Protein AF-A0A7S1ASD1-F1 (afdb_monomer_lite)

Structure (mmCIF, N/CA/C/O backbone):
data_AF-A0A7S1ASD1-F1
#
_entry.id   AF-A0A7S1ASD1-F1
#
loop_
_atom_site.group_PDB
_atom_site.id
_atom_site.type_symbol
_atom_site.label_atom_id
_atom_site.label_alt_id
_atom_site.label_comp_id
_atom_site.label_asym_id
_atom_site.label_entity_id
_atom_site.label_seq_id
_atom_site.pdbx_PDB_ins_code
_atom_site.Cartn_x
_atom_site.Cartn_y
_atom_site.Cartn_z
_atom_site.occupancy
_atom_site.B_iso_or_equiv
_atom_site.auth_seq_id
_atom_site.auth_comp_id
_atom_site.auth_asym_id
_atom_site.auth_atom_id
_atom_site.pdbx_PDB_model_num
ATOM 1 N N . LYS A 1 1 ? -6.440 -32.060 17.290 1.00 59.72 1 LYS A N 1
ATOM 2 C CA . LYS A 1 1 ? -7.245 -31.115 16.471 1.00 59.72 1 LYS A CA 1
ATOM 3 C C . LYS A 1 1 ? -6.804 -29.695 16.809 1.00 59.72 1 LYS A C 1
ATOM 5 O O . LYS A 1 1 ? -7.078 -29.243 17.911 1.00 59.72 1 LYS A O 1
ATOM 10 N N . GLN A 1 2 ? -6.060 -29.031 15.927 1.00 51.69 2 GLN A N 1
ATOM 11 C CA . GLN A 1 2 ? -5.615 -27.650 16.137 1.00 51.69 2 GLN A CA 1
ATOM 12 C C . GLN A 1 2 ? -6.815 -26.713 15.928 1.00 51.69 2 GLN A C 1
ATOM 14 O O . GLN A 1 2 ? -7.467 -26.778 14.886 1.00 51.69 2 GLN A O 1
ATOM 19 N N . ARG A 1 3 ? -7.159 -25.887 16.922 1.00 55.56 3 ARG A N 1
ATOM 20 C CA . ARG A 1 3 ? -8.178 -24.840 16.756 1.00 55.56 3 ARG A CA 1
ATOM 21 C C . ARG A 1 3 ? -7.548 -23.688 15.975 1.00 55.56 3 ARG A C 1
ATOM 23 O O . ARG A 1 3 ? -6.645 -23.032 16.482 1.00 55.56 3 ARG A O 1
ATOM 30 N N . VAL A 1 4 ? -8.022 -23.447 14.756 1.00 60.28 4 VAL A N 1
ATOM 31 C CA . VAL A 1 4 ? -7.657 -22.251 13.990 1.00 60.28 4 VAL A CA 1
ATOM 32 C C . VAL A 1 4 ? -8.466 -21.084 14.553 1.00 60.28 4 VAL A C 1
ATOM 34 O O . VAL A 1 4 ? -9.671 -21.000 14.330 1.00 60.28 4 VAL A O 1
ATOM 37 N N . MET A 1 5 ? -7.826 -20.209 15.332 1.00 59.94 5 MET A N 1
ATOM 38 C CA . MET A 1 5 ? -8.440 -18.944 15.741 1.00 59.94 5 MET A CA 1
ATOM 39 C C . MET A 1 5 ? -8.418 -17.964 14.565 1.00 59.94 5 MET A C 1
ATOM 41 O O . MET A 1 5 ? -7.357 -17.677 14.012 1.00 59.94 5 MET A O 1
ATOM 45 N N . ARG A 1 6 ? -9.589 -17.430 14.202 1.00 65.25 6 ARG A N 1
ATOM 46 C CA . ARG A 1 6 ? -9.730 -16.330 13.241 1.00 65.25 6 ARG A CA 1
ATOM 47 C C . ARG A 1 6 ? -10.053 -15.057 14.017 1.00 65.25 6 ARG A C 1
ATOM 49 O O . ARG A 1 6 ? -11.049 -15.017 14.729 1.00 65.25 6 ARG A O 1
ATOM 56 N N . ILE A 1 7 ? -9.208 -14.038 13.881 1.00 60.50 7 ILE A N 1
ATOM 57 C CA . ILE A 1 7 ? -9.430 -12.723 14.492 1.00 60.50 7 ILE A CA 1
ATOM 58 C C . ILE A 1 7 ? -10.119 -11.830 13.460 1.00 60.50 7 ILE A C 1
ATOM 60 O O . ILE A 1 7 ? -9.631 -11.683 12.337 1.00 60.50 7 ILE A O 1
ATOM 64 N N . VAL A 1 8 ? -11.253 -11.254 13.844 1.00 67.38 8 VAL A N 1
ATOM 65 C CA . VAL A 1 8 ? -12.140 -10.466 12.986 1.00 67.38 8 VAL A CA 1
ATOM 66 C C . VAL A 1 8 ? -12.495 -9.149 13.684 1.00 67.38 8 VAL A C 1
ATOM 68 O O . VAL A 1 8 ? -12.610 -9.119 14.908 1.00 67.38 8 VAL A O 1
ATOM 71 N N . TYR A 1 9 ? -12.601 -8.049 12.929 1.00 62.50 9 TYR A N 1
ATOM 72 C CA . TYR A 1 9 ? -12.802 -6.707 13.490 1.00 62.50 9 TYR A CA 1
ATOM 73 C C . TYR A 1 9 ? -14.088 -6.056 13.019 1.00 62.50 9 TYR A C 1
ATOM 75 O O . TYR A 1 9 ? -14.395 -6.044 11.832 1.00 62.50 9 TYR A O 1
ATOM 83 N N . ASN A 1 10 ? -14.760 -5.373 13.937 1.00 70.94 10 ASN A N 1
ATOM 84 C CA . ASN A 1 10 ? -15.820 -4.446 13.579 1.00 70.94 10 ASN A CA 1
ATOM 85 C C . ASN A 1 10 ? -15.202 -3.058 13.373 1.00 70.94 10 ASN A C 1
ATOM 87 O O . ASN A 1 10 ? -14.477 -2.568 14.238 1.00 70.94 10 ASN A O 1
ATOM 91 N N . VAL A 1 11 ? -15.461 -2.419 12.232 1.00 66.25 11 VAL A N 1
ATOM 92 C CA . VAL A 1 11 ? -14.993 -1.055 11.946 1.00 66.25 11 VAL A CA 1
ATOM 93 C C . VAL A 1 11 ? -16.129 -0.129 11.585 1.00 66.25 11 VAL A C 1
ATOM 95 O O . VAL A 1 11 ? -17.056 -0.508 10.879 1.00 66.25 11 VAL A O 1
ATOM 98 N N . VAL A 1 12 ? -15.996 1.125 12.005 1.00 69.31 12 VAL A N 1
ATOM 99 C CA . VAL A 1 12 ? -16.843 2.221 11.545 1.00 69.31 12 VAL A CA 1
ATOM 100 C C . VAL A 1 12 ? -16.068 3.017 10.504 1.00 69.31 12 VAL A C 1
ATOM 102 O O . VAL A 1 12 ? -14.968 3.511 10.761 1.00 69.31 12 VAL A O 1
ATOM 105 N N . LEU A 1 13 ? -16.619 3.128 9.300 1.00 63.91 13 LEU A N 1
ATOM 106 C CA . LEU A 1 13 ? -16.043 3.944 8.240 1.00 63.91 13 LEU A CA 1
ATOM 107 C C . LEU A 1 13 ? -16.350 5.418 8.509 1.00 63.91 13 LEU A C 1
ATOM 109 O O . LEU A 1 13 ? -17.463 5.873 8.271 1.00 63.91 13 LEU A O 1
ATOM 113 N N . GLY A 1 14 ? -15.352 6.175 8.968 1.00 51.75 14 GLY A N 1
ATOM 114 C CA . GLY A 1 14 ? -15.553 7.536 9.485 1.00 51.75 14 GLY A CA 1
ATOM 115 C C . GLY A 1 14 ? -16.258 8.528 8.550 1.00 51.75 14 GLY A C 1
ATOM 116 O O . GLY A 1 14 ? -16.942 9.411 9.039 1.00 51.75 14 GLY A O 1
ATOM 117 N N . ARG A 1 15 ? -16.150 8.389 7.220 1.00 62.91 15 ARG A N 1
ATOM 118 C CA . ARG A 1 15 ? -16.851 9.289 6.276 1.00 62.91 15 ARG A CA 1
ATOM 119 C C . ARG A 1 15 ? -18.317 8.931 6.045 1.00 62.91 15 ARG A C 1
ATOM 121 O O . ARG A 1 15 ? -19.095 9.803 5.691 1.00 62.91 15 ARG A O 1
ATOM 128 N N . THR A 1 16 ? -18.675 7.657 6.166 1.00 64.00 16 THR A N 1
ATOM 129 C CA . THR A 1 16 ? -20.016 7.158 5.818 1.00 64.00 16 THR A CA 1
ATOM 130 C C . THR A 1 16 ? -20.793 6.663 7.029 1.00 64.00 16 THR A C 1
ATOM 132 O O . THR A 1 16 ? -21.929 6.232 6.873 1.00 64.00 16 THR A O 1
ATOM 135 N N . HIS A 1 17 ? -20.170 6.657 8.213 1.00 66.62 17 HIS A N 1
ATOM 136 C CA . HIS A 1 17 ? -20.669 6.020 9.434 1.00 66.62 17 HIS A CA 1
ATOM 137 C C . HIS A 1 17 ? -21.113 4.561 9.233 1.00 66.62 17 HIS A C 1
ATOM 139 O O . HIS A 1 17 ? -21.875 4.012 10.022 1.00 66.62 17 HIS A O 1
ATOM 145 N N . GLN A 1 18 ? -20.624 3.897 8.181 1.00 70.25 18 GLN A N 1
ATOM 146 C CA . GLN A 1 18 ? -20.982 2.511 7.914 1.00 70.25 18 GLN A CA 1
ATOM 147 C C . GLN A 1 18 ? -20.218 1.588 8.852 1.00 70.25 18 GLN A C 1
ATOM 149 O O . GLN A 1 18 ? -18.984 1.603 8.884 1.00 70.25 18 GLN A O 1
ATOM 154 N N . HIS A 1 19 ? -20.960 0.748 9.561 1.00 62.09 19 HIS A N 1
ATOM 155 C CA . HIS A 1 19 ? -20.410 -0.348 10.338 1.00 62.09 19 HIS A CA 1
ATOM 156 C C . HIS A 1 19 ? -20.121 -1.518 9.399 1.00 62.09 19 HIS A C 1
ATOM 158 O O . HIS A 1 19 ? -21.007 -1.996 8.693 1.00 62.09 19 HIS A O 1
ATOM 164 N N . ARG A 1 20 ? -18.876 -1.985 9.379 1.00 72.00 20 ARG A N 1
ATOM 165 C CA . ARG A 1 20 ? -18.508 -3.256 8.762 1.00 72.00 20 ARG A CA 1
ATOM 166 C C . ARG A 1 20 ? -18.151 -4.228 9.863 1.00 72.00 20 ARG A C 1
ATOM 168 O O . ARG A 1 20 ? -17.279 -3.927 10.676 1.00 72.00 20 ARG A O 1
ATOM 175 N N . LEU A 1 21 ? -18.834 -5.360 9.872 1.00 73.94 21 LEU A N 1
ATOM 176 C CA . LEU A 1 21 ? -18.551 -6.457 10.780 1.00 73.94 21 LEU A CA 1
ATOM 177 C C . LEU A 1 21 ? -17.548 -7.408 10.129 1.00 73.94 21 LEU A C 1
ATOM 179 O O . LEU A 1 21 ? -17.440 -7.466 8.902 1.00 73.94 21 LEU A O 1
ATOM 183 N N . ASP A 1 22 ? -16.795 -8.108 10.962 1.00 74.19 22 ASP A N 1
ATOM 184 C CA . ASP A 1 22 ? -15.871 -9.168 10.563 1.00 74.19 22 ASP A CA 1
ATOM 185 C C . ASP A 1 22 ? -14.805 -8.796 9.519 1.00 74.19 22 ASP A C 1
ATOM 187 O O . ASP A 1 22 ? -14.365 -9.603 8.695 1.00 74.19 22 ASP A O 1
ATOM 191 N N . VAL A 1 23 ? -14.348 -7.549 9.556 1.00 66.81 23 VAL A N 1
ATOM 192 C CA . VAL A 1 23 ? -13.321 -7.036 8.660 1.00 66.81 23 VAL A CA 1
ATOM 193 C C . VAL A 1 23 ? -11.985 -7.668 9.001 1.00 66.81 23 VAL A C 1
ATOM 195 O O . VAL A 1 23 ? -11.441 -7.499 10.095 1.00 66.81 23 VAL A O 1
ATOM 198 N N . GLU A 1 24 ? -11.429 -8.388 8.033 1.00 66.75 24 GLU A N 1
ATOM 199 C CA . GLU A 1 24 ? -10.104 -8.957 8.194 1.00 66.75 24 GLU A CA 1
ATOM 200 C C . GLU A 1 24 ? -9.063 -7.851 8.410 1.00 66.75 24 GLU A C 1
ATOM 202 O O . GLU A 1 24 ? -9.112 -6.817 7.736 1.00 66.75 24 GLU A O 1
ATOM 207 N N . PRO A 1 25 ? -8.071 -8.059 9.293 1.00 64.31 25 PRO A N 1
ATOM 208 C CA . PRO A 1 25 ? -7.105 -7.025 9.644 1.00 64.31 25 PRO A CA 1
ATOM 209 C C . PRO A 1 25 ? -6.445 -6.343 8.432 1.00 64.31 25 PRO A C 1
ATOM 211 O O . PRO A 1 25 ? -6.203 -5.137 8.434 1.00 64.31 25 PRO A O 1
ATOM 214 N N . HIS A 1 26 ? -6.185 -7.092 7.357 1.00 63.09 26 HIS A N 1
ATOM 215 C CA . HIS A 1 26 ? -5.557 -6.566 6.145 1.00 63.09 26 HIS A CA 1
ATOM 216 C C . HIS A 1 26 ? -6.423 -5.519 5.410 1.00 63.09 26 HIS A C 1
ATOM 218 O O . HIS A 1 26 ? -5.873 -4.620 4.770 1.00 63.09 26 HIS A O 1
ATOM 224 N N . LEU A 1 27 ? -7.752 -5.585 5.554 1.00 68.94 27 LEU A N 1
ATOM 225 C CA . LEU A 1 27 ? -8.717 -4.623 5.011 1.00 68.94 27 LEU A CA 1
ATOM 226 C C . LEU A 1 27 ? -8.818 -3.348 5.846 1.00 68.94 27 LEU A C 1
ATOM 228 O O . LEU A 1 27 ? -9.374 -2.353 5.384 1.00 68.94 27 LEU A O 1
ATOM 232 N N . LEU A 1 28 ? -8.271 -3.350 7.064 1.00 71.19 28 LEU A N 1
ATOM 233 C CA . LEU A 1 28 ? -8.257 -2.159 7.897 1.00 71.19 28 LEU A CA 1
ATOM 234 C C . LEU A 1 28 ? -7.390 -1.073 7.253 1.00 71.19 28 LEU A C 1
ATOM 236 O O . LEU A 1 28 ? -7.705 0.107 7.386 1.00 71.19 28 LEU A O 1
ATOM 240 N N . ARG A 1 29 ? -6.309 -1.442 6.555 1.00 72.62 29 ARG A N 1
ATOM 241 C CA . ARG A 1 29 ? -5.302 -0.498 6.049 1.00 72.62 29 ARG A CA 1
ATOM 242 C C . ARG A 1 29 ? -5.908 0.560 5.119 1.00 72.62 29 ARG A C 1
ATOM 244 O O . ARG A 1 29 ? -6.739 0.263 4.263 1.00 72.62 29 ARG A O 1
ATOM 251 N N . ARG A 1 30 ? -5.412 1.803 5.229 1.00 80.69 30 ARG A N 1
ATOM 252 C CA . ARG A 1 30 ? -5.742 2.865 4.264 1.00 80.69 30 ARG A CA 1
ATOM 253 C C . ARG A 1 30 ? -5.359 2.388 2.854 1.00 80.69 30 ARG A C 1
ATOM 255 O O . ARG A 1 30 ? -4.207 1.973 2.692 1.00 80.69 30 ARG A O 1
ATOM 262 N N . PRO A 1 31 ? -6.262 2.487 1.859 1.00 85.44 31 PRO A N 1
ATOM 263 C CA . PRO A 1 31 ? -5.935 2.240 0.460 1.00 85.44 31 PRO A CA 1
ATOM 264 C C . PRO A 1 31 ? -4.630 2.922 0.041 1.00 85.44 31 PRO A C 1
ATOM 266 O O . PRO A 1 31 ? -4.378 4.059 0.439 1.00 85.44 31 PRO A O 1
ATOM 269 N N . LEU A 1 32 ? -3.818 2.222 -0.750 1.00 90.69 32 LEU A N 1
ATOM 270 C CA . LEU A 1 32 ? -2.659 2.814 -1.411 1.00 90.69 32 LEU A CA 1
ATOM 271 C C . LEU A 1 32 ? -3.137 3.839 -2.447 1.00 90.69 32 LEU A C 1
ATOM 273 O O . LEU A 1 32 ? -4.065 3.552 -3.208 1.00 90.69 32 LEU A O 1
ATOM 277 N N . ALA A 1 33 ? -2.517 5.014 -2.458 1.00 91.81 33 ALA A N 1
ATOM 278 C CA . ALA A 1 33 ? -2.831 6.108 -3.369 1.00 91.81 33 ALA A CA 1
ATOM 279 C C . ALA A 1 33 ? -1.674 6.404 -4.337 1.00 91.81 33 ALA A C 1
ATOM 281 O O . ALA A 1 33 ? -0.539 5.977 -4.130 1.00 91.81 33 ALA A O 1
ATOM 282 N N . MET A 1 34 ? -1.974 7.152 -5.401 1.00 95.19 34 MET A N 1
ATOM 283 C CA . MET A 1 34 ? -0.958 7.681 -6.315 1.00 95.19 34 MET A CA 1
ATOM 284 C C . MET A 1 34 ? 0.048 8.564 -5.568 1.00 95.19 34 MET A C 1
ATOM 286 O O . MET A 1 34 ? -0.314 9.259 -4.622 1.00 95.19 34 MET A O 1
ATOM 290 N N . GLY A 1 35 ? 1.310 8.516 -5.991 1.00 93.88 35 GLY A N 1
ATOM 291 C CA . GLY A 1 35 ? 2.425 9.229 -5.366 1.00 93.88 35 GLY A CA 1
ATOM 292 C C . GLY A 1 35 ? 2.979 8.567 -4.101 1.00 93.88 35 GLY A C 1
ATOM 293 O O . GLY A 1 35 ? 4.012 9.002 -3.601 1.00 93.88 35 GLY A O 1
ATOM 294 N N . GLU A 1 36 ? 2.348 7.509 -3.578 1.00 92.25 36 GLU A N 1
ATOM 295 C CA . GLU A 1 36 ? 2.859 6.830 -2.385 1.00 92.25 36 GLU A CA 1
ATOM 296 C C . GLU A 1 36 ? 4.133 6.034 -2.662 1.00 92.25 36 GLU A C 1
ATOM 298 O O . GLU A 1 36 ? 4.269 5.360 -3.688 1.00 92.25 36 GLU A O 1
ATOM 303 N N . LEU A 1 37 ? 5.030 6.068 -1.674 1.00 92.25 37 LEU A N 1
ATOM 304 C CA . LEU A 1 37 ? 6.212 5.228 -1.625 1.00 92.25 37 LEU A CA 1
ATOM 305 C C . LEU A 1 37 ? 5.830 3.804 -1.205 1.00 92.25 37 LEU A C 1
ATOM 307 O O . LEU A 1 37 ? 5.209 3.574 -0.161 1.00 92.25 37 LEU A O 1
ATOM 311 N N . VAL A 1 38 ? 6.206 2.839 -2.032 1.00 93.44 38 VAL A N 1
ATOM 312 C CA . VAL A 1 38 ? 5.851 1.433 -1.865 1.00 93.44 38 VAL A CA 1
ATOM 313 C C . VAL A 1 38 ? 7.043 0.531 -2.123 1.00 93.44 38 VAL A C 1
ATOM 315 O O . VAL A 1 38 ? 8.033 0.923 -2.730 1.00 93.44 38 VAL A O 1
ATOM 318 N N . GLU A 1 39 ? 6.926 -0.707 -1.673 1.00 92.69 39 GLU A N 1
ATOM 319 C CA . GLU A 1 39 ? 7.790 -1.795 -2.081 1.00 92.69 39 GLU A CA 1
ATOM 320 C C . GLU A 1 39 ? 6.991 -2.778 -2.924 1.00 92.69 39 GLU A C 1
ATOM 322 O O . GLU A 1 39 ? 5.831 -3.088 -2.630 1.00 92.69 39 GLU A O 1
ATOM 327 N N . VAL A 1 40 ? 7.630 -3.282 -3.969 1.00 92.56 40 VAL A N 1
ATOM 328 C CA . VAL A 1 40 ? 7.024 -4.170 -4.952 1.00 92.56 40 VAL A CA 1
ATOM 329 C C . VAL A 1 40 ? 7.804 -5.474 -4.975 1.00 92.56 40 VAL A C 1
ATOM 331 O O . VAL A 1 40 ? 9.034 -5.461 -5.044 1.00 92.56 40 VAL A O 1
ATOM 334 N N . ARG A 1 41 ? 7.104 -6.606 -4.889 1.00 91.12 41 ARG A N 1
ATOM 335 C CA . ARG A 1 41 ? 7.727 -7.932 -4.946 1.00 91.12 41 ARG A CA 1
ATOM 336 C C . ARG A 1 41 ? 8.095 -8.250 -6.392 1.00 91.12 41 ARG A C 1
ATOM 338 O O . ARG A 1 41 ? 7.224 -8.314 -7.256 1.00 91.12 41 ARG A O 1
ATOM 345 N N . SER A 1 42 ? 9.386 -8.434 -6.648 1.00 81.75 42 SER A N 1
ATOM 346 C CA . SER A 1 42 ? 9.883 -8.918 -7.937 1.00 81.75 42 SER A CA 1
ATOM 347 C C . SER A 1 42 ? 9.693 -10.434 -8.071 1.00 81.75 42 SER A C 1
ATOM 349 O O . SER A 1 42 ? 9.442 -11.127 -7.086 1.00 81.75 42 SER A O 1
ATOM 351 N N . HIS A 1 43 ? 9.876 -10.964 -9.284 1.00 75.88 43 HIS A N 1
ATOM 352 C CA . HIS A 1 43 ? 9.836 -12.408 -9.553 1.00 75.88 43 HIS A CA 1
ATOM 353 C C . HIS A 1 43 ? 10.888 -13.221 -8.781 1.00 75.88 43 HIS A C 1
ATOM 355 O O . HIS A 1 43 ? 10.729 -14.425 -8.636 1.00 75.88 43 HIS A O 1
ATOM 361 N N . VAL A 1 44 ? 11.946 -12.575 -8.279 1.00 78.25 44 VAL A N 1
ATOM 362 C CA . VAL A 1 44 ? 13.033 -13.215 -7.514 1.00 78.25 44 VAL A CA 1
ATOM 363 C C . VAL A 1 44 ? 12.792 -13.097 -6.001 1.00 78.25 44 VAL A C 1
ATOM 365 O O . VAL A 1 44 ? 13.729 -13.090 -5.212 1.00 78.25 44 VAL A O 1
ATOM 368 N N . ASP A 1 45 ? 11.539 -12.893 -5.587 1.00 77.12 45 ASP A N 1
ATOM 369 C CA . ASP A 1 45 ? 11.108 -12.730 -4.192 1.00 77.12 45 ASP A CA 1
ATOM 370 C C . ASP A 1 45 ? 11.769 -11.597 -3.391 1.00 77.12 45 ASP A C 1
ATOM 372 O O . ASP A 1 45 ? 11.501 -11.435 -2.199 1.00 77.12 45 ASP A O 1
ATOM 376 N N . CYS A 1 46 ? 12.544 -10.727 -4.040 1.00 86.56 46 CYS A N 1
ATOM 377 C CA . CYS A 1 46 ? 13.044 -9.509 -3.418 1.00 86.56 46 CYS A CA 1
ATOM 378 C C . CYS A 1 46 ? 12.040 -8.355 -3.555 1.00 86.56 46 CYS A C 1
ATOM 380 O O . CYS A 1 46 ? 11.420 -8.163 -4.608 1.00 86.56 46 CYS A O 1
ATOM 382 N N . TRP A 1 47 ? 11.887 -7.588 -2.473 1.00 88.75 47 TRP A N 1
ATOM 383 C CA . TRP A 1 47 ? 11.087 -6.366 -2.421 1.00 88.75 47 TRP A CA 1
ATOM 384 C C . TRP A 1 47 ? 11.923 -5.184 -2.903 1.00 88.75 47 TRP A C 1
ATOM 386 O O . TRP A 1 47 ? 13.069 -5.027 -2.490 1.00 88.75 47 TRP A O 1
ATOM 396 N N . ARG A 1 48 ? 11.357 -4.363 -3.788 1.00 89.25 48 ARG A N 1
ATOM 397 C CA . ARG A 1 48 ? 12.058 -3.233 -4.409 1.00 89.25 48 ARG A CA 1
ATOM 398 C C . ARG A 1 48 ? 11.281 -1.941 -4.233 1.00 89.25 48 ARG A C 1
ATOM 400 O O . ARG A 1 48 ? 10.067 -1.926 -4.425 1.00 89.25 48 ARG A O 1
ATOM 407 N N . SER A 1 49 ? 11.985 -0.865 -3.899 1.00 91.00 49 SER A N 1
ATOM 408 C CA . SER A 1 49 ? 11.400 0.463 -3.699 1.00 91.00 49 SER A CA 1
ATOM 409 C C . SER A 1 49 ? 10.831 1.031 -5.001 1.00 91.00 49 SER A C 1
ATOM 411 O O . SER A 1 49 ? 11.502 1.052 -6.036 1.00 91.00 49 SER A O 1
ATOM 413 N N . ALA A 1 50 ? 9.610 1.546 -4.941 1.00 93.81 50 ALA A N 1
ATOM 414 C CA . ALA A 1 50 ? 8.899 2.113 -6.075 1.00 93.81 50 ALA A CA 1
ATOM 415 C C . ALA A 1 50 ? 7.943 3.233 -5.641 1.00 93.81 50 ALA A C 1
ATOM 417 O O . ALA A 1 50 ? 7.670 3.421 -4.455 1.00 93.81 50 ALA A O 1
ATOM 418 N N . VAL A 1 51 ? 7.416 3.977 -6.610 1.00 95.00 51 VAL A N 1
ATOM 419 C CA . VAL A 1 51 ? 6.364 4.982 -6.396 1.00 95.00 51 VAL A CA 1
ATOM 420 C C . VAL A 1 51 ? 5.148 4.616 -7.232 1.00 95.00 51 VAL A C 1
ATOM 422 O O . VAL A 1 51 ? 5.294 4.272 -8.404 1.00 95.00 51 VAL A O 1
ATOM 425 N N . ILE A 1 52 ? 3.948 4.690 -6.653 1.00 96.25 52 ILE A N 1
ATOM 426 C CA . ILE A 1 52 ? 2.708 4.444 -7.401 1.00 96.25 52 ILE A CA 1
ATOM 427 C C . ILE A 1 52 ? 2.463 5.596 -8.373 1.00 96.25 52 ILE A C 1
ATOM 429 O O . ILE A 1 52 ? 2.202 6.723 -7.957 1.00 96.25 52 ILE A O 1
ATOM 433 N N . THR A 1 53 ? 2.470 5.303 -9.669 1.00 97.25 53 THR A N 1
ATOM 434 C CA . THR A 1 53 ? 2.142 6.265 -10.727 1.00 97.25 53 THR A CA 1
ATOM 435 C C . THR A 1 53 ? 0.662 6.232 -11.076 1.00 97.25 53 THR A C 1
ATOM 437 O O . THR A 1 53 ? 0.092 7.275 -11.383 1.00 97.25 53 THR A O 1
ATOM 440 N N . ARG A 1 54 ? 0.008 5.061 -11.025 1.00 96.56 54 ARG A N 1
ATOM 441 C CA . ARG A 1 54 ? -1.428 4.909 -11.324 1.00 96.56 54 ARG A CA 1
ATOM 442 C C . ARG A 1 54 ? -2.069 3.805 -10.489 1.00 96.56 54 ARG A C 1
ATOM 444 O O . ARG A 1 54 ? -1.451 2.778 -10.219 1.00 96.56 54 ARG A O 1
ATOM 451 N N . VAL A 1 55 ? -3.341 3.996 -10.142 1.00 94.88 55 VAL A N 1
ATOM 452 C CA . VAL A 1 55 ? -4.186 2.986 -9.484 1.00 94.88 55 VAL A CA 1
ATOM 453 C C . VAL A 1 55 ? -5.314 2.605 -10.436 1.00 94.88 55 VAL A C 1
ATOM 455 O O . VAL A 1 55 ? -6.024 3.476 -10.933 1.00 94.88 55 VAL A O 1
ATOM 458 N N . ARG A 1 56 ? -5.475 1.309 -10.704 1.00 93.38 56 ARG A N 1
ATOM 459 C CA . ARG A 1 56 ? -6.509 0.752 -11.585 1.00 93.38 56 ARG A CA 1
ATOM 460 C C . ARG A 1 56 ? -7.252 -0.382 -10.883 1.00 93.38 56 ARG A C 1
ATOM 462 O O . ARG A 1 56 ? -6.757 -0.960 -9.915 1.00 93.38 56 ARG A O 1
ATOM 469 N N . TRP A 1 57 ? -8.435 -0.696 -11.392 1.00 89.88 57 TRP A N 1
ATOM 470 C CA . TRP A 1 57 ? -9.208 -1.869 -10.999 1.00 89.88 57 TRP A CA 1
ATOM 471 C C . TRP A 1 57 ? -9.352 -2.790 -12.205 1.00 89.88 57 TRP A C 1
ATOM 473 O O . TRP A 1 57 ? -9.659 -2.320 -13.300 1.00 89.88 57 TRP A O 1
ATOM 483 N N . ASP A 1 58 ? -9.113 -4.079 -12.002 1.00 86.94 58 ASP A N 1
ATOM 484 C CA . ASP A 1 58 ? -9.411 -5.135 -12.963 1.00 86.94 58 ASP A CA 1
ATOM 485 C C . ASP A 1 58 ? -10.469 -6.096 -12.386 1.00 86.94 58 ASP A C 1
ATOM 487 O O . ASP A 1 58 ? -11.069 -5.833 -11.341 1.00 86.94 58 ASP A O 1
ATOM 491 N N . ARG A 1 59 ? -10.732 -7.211 -13.080 1.00 86.12 59 ARG A N 1
ATOM 492 C CA . ARG A 1 59 ? -11.711 -8.220 -12.636 1.00 86.12 59 ARG A CA 1
ATOM 493 C C . ARG A 1 59 ? -11.283 -8.974 -11.368 1.00 86.12 59 ARG A C 1
ATOM 495 O O . ARG A 1 59 ? -12.129 -9.594 -10.735 1.00 86.12 59 ARG A O 1
ATOM 502 N N . VAL A 1 60 ? -9.995 -8.956 -11.023 1.00 81.38 60 VAL A N 1
ATOM 503 C CA . VAL A 1 60 ? -9.395 -9.718 -9.916 1.00 81.38 60 VAL A CA 1
ATOM 504 C C . VAL A 1 60 ? -9.178 -8.828 -8.685 1.00 81.38 60 VAL A C 1
ATOM 506 O O . VAL A 1 60 ? -9.204 -9.310 -7.554 1.00 81.38 60 VAL A O 1
ATOM 509 N N . GLY A 1 61 ? -9.001 -7.520 -8.870 1.00 84.31 61 GLY A N 1
ATOM 510 C CA . GLY A 1 61 ? -8.866 -6.551 -7.795 1.00 84.31 61 GLY A CA 1
ATOM 511 C C . GLY A 1 61 ? -8.156 -5.267 -8.219 1.00 84.31 61 GLY A C 1
ATOM 512 O O . GLY A 1 61 ? -8.324 -4.751 -9.322 1.00 84.31 61 GLY A O 1
ATOM 513 N N . ARG A 1 62 ? -7.379 -4.694 -7.294 1.00 88.06 62 ARG A N 1
ATOM 514 C CA . ARG A 1 62 ? -6.588 -3.488 -7.570 1.00 88.06 62 ARG A CA 1
ATOM 515 C C . ARG A 1 62 ? -5.264 -3.843 -8.226 1.00 88.06 62 ARG A C 1
ATOM 517 O O . ARG A 1 62 ? -4.540 -4.716 -7.745 1.00 88.06 62 ARG A O 1
ATOM 524 N N . VAL A 1 63 ? -4.921 -3.065 -9.241 1.00 93.62 63 VAL A N 1
ATOM 525 C CA . VAL A 1 63 ? -3.658 -3.132 -9.968 1.00 93.62 63 VAL A CA 1
ATOM 526 C C . VAL A 1 63 ? -2.975 -1.774 -9.879 1.00 93.62 63 VAL A C 1
ATOM 528 O O . VAL A 1 63 ? -3.624 -0.727 -9.947 1.00 93.62 63 VAL A O 1
ATOM 531 N N . PHE A 1 64 ? -1.659 -1.786 -9.722 1.00 95.19 64 PHE A N 1
ATOM 532 C CA . PHE A 1 64 ? -0.856 -0.585 -9.553 1.00 95.19 64 PHE A CA 1
ATOM 533 C C . PHE A 1 64 ? 0.160 -0.489 -10.679 1.00 95.19 64 PHE A C 1
ATOM 535 O O . PHE A 1 64 ? 0.901 -1.439 -10.929 1.00 95.19 64 PHE A O 1
ATOM 542 N N . SER A 1 65 ? 0.207 0.663 -11.341 1.00 96.19 65 SER A N 1
ATOM 543 C CA . SER A 1 65 ? 1.383 1.043 -12.116 1.00 96.19 65 SER A CA 1
ATOM 544 C C . SER A 1 65 ? 2.362 1.717 -11.165 1.00 96.19 65 SER A C 1
ATOM 546 O O . SER A 1 65 ? 1.975 2.573 -10.364 1.00 96.19 65 SER A O 1
ATOM 548 N N . VAL A 1 66 ? 3.610 1.269 -11.201 1.00 95.50 66 VAL A N 1
ATOM 549 C CA . VAL A 1 66 ? 4.664 1.675 -10.277 1.00 95.50 66 VAL A CA 1
ATOM 550 C C . VAL A 1 66 ? 5.928 2.011 -11.051 1.00 95.50 66 VAL A C 1
ATOM 552 O O . VAL A 1 66 ? 6.268 1.334 -12.019 1.00 95.50 66 VAL A O 1
ATOM 555 N N . MET A 1 67 ? 6.642 3.037 -10.606 1.00 94.75 67 MET A N 1
ATOM 556 C CA . MET A 1 67 ? 7.956 3.399 -11.127 1.00 94.75 67 MET A CA 1
ATOM 557 C C . MET A 1 67 ? 9.030 2.944 -10.145 1.00 94.75 67 MET A C 1
ATOM 559 O O . MET A 1 67 ? 9.031 3.371 -8.988 1.00 94.75 67 MET A O 1
ATOM 563 N N . LEU A 1 68 ? 9.926 2.066 -10.595 1.00 91.31 68 LEU A N 1
ATOM 564 C CA . LEU A 1 68 ? 11.021 1.548 -9.773 1.00 91.31 68 LEU A CA 1
ATOM 565 C C . LEU A 1 68 ? 12.080 2.636 -9.538 1.00 91.31 68 LEU A C 1
ATOM 567 O O . LEU A 1 68 ? 12.468 3.344 -10.473 1.00 91.31 68 LEU A O 1
ATOM 571 N N . LYS A 1 69 ? 12.546 2.768 -8.290 1.00 86.00 69 LYS A N 1
ATOM 572 C CA . LYS A 1 69 ? 13.580 3.746 -7.915 1.00 86.00 69 LYS A CA 1
ATOM 573 C C . LYS A 1 69 ? 14.979 3.342 -8.415 1.00 86.00 69 LYS A C 1
ATOM 575 O O . LYS A 1 69 ? 15.246 2.178 -8.706 1.00 86.00 69 LYS A O 1
ATOM 580 N N . VAL A 1 70 ? 15.861 4.341 -8.518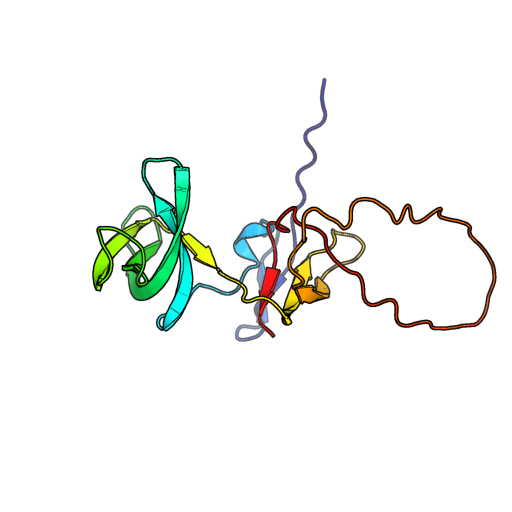 1.00 71.25 70 VAL A N 1
ATOM 581 C CA . VAL A 1 70 ? 17.256 4.235 -8.992 1.00 71.25 70 VAL A CA 1
ATOM 582 C C . VAL A 1 70 ? 18.057 3.229 -8.155 1.00 71.25 70 VAL A C 1
ATOM 584 O O . VAL A 1 70 ? 17.941 3.221 -6.933 1.00 71.25 70 VAL A O 1
ATOM 587 N N . GLY A 1 71 ? 18.852 2.383 -8.819 1.00 70.44 71 GLY A N 1
ATOM 588 C CA . GLY A 1 71 ? 19.612 1.278 -8.208 1.00 70.44 71 GLY A CA 1
ATOM 589 C C . GLY A 1 71 ? 19.177 -0.111 -8.693 1.00 70.44 71 GLY A C 1
ATOM 590 O O . GLY A 1 71 ? 19.875 -1.096 -8.472 1.00 70.44 71 GLY A O 1
ATOM 591 N N . ASP A 1 72 ? 18.054 -0.184 -9.407 1.00 65.19 72 ASP A N 1
ATOM 592 C CA . ASP A 1 72 ? 17.597 -1.379 -10.111 1.00 65.19 72 ASP A CA 1
ATOM 593 C C . ASP A 1 72 ? 17.976 -1.317 -11.604 1.00 65.19 72 ASP A C 1
ATOM 595 O O . ASP A 1 72 ? 17.956 -0.245 -12.210 1.00 65.19 72 ASP A O 1
ATOM 599 N N . ARG A 1 73 ? 18.238 -2.467 -12.241 1.00 70.62 73 ARG A N 1
ATOM 600 C CA . ARG A 1 73 ? 18.457 -2.574 -13.702 1.00 70.62 73 ARG A CA 1
ATOM 601 C C . ARG A 1 73 ? 17.253 -2.086 -14.519 1.00 70.62 73 ARG A C 1
ATOM 603 O O . ARG A 1 73 ? 17.363 -1.874 -15.721 1.00 70.62 73 ARG A O 1
ATOM 610 N N . HIS A 1 74 ? 16.103 -1.931 -13.869 1.00 72.12 74 HIS A N 1
ATOM 611 C CA . HIS A 1 74 ? 14.859 -1.426 -14.443 1.00 72.12 74 HIS A CA 1
ATOM 612 C C . HIS A 1 74 ? 14.440 -0.064 -13.867 1.00 72.12 74 HIS A C 1
ATOM 614 O O . HIS A 1 74 ? 13.264 0.290 -13.942 1.00 72.12 74 HIS A O 1
ATOM 620 N N . ALA A 1 75 ? 15.369 0.693 -13.275 1.00 78.94 75 ALA A N 1
ATOM 621 C CA . ALA A 1 75 ? 15.093 2.035 -12.771 1.00 78.94 75 ALA A CA 1
ATOM 622 C C . ALA A 1 75 ? 14.444 2.919 -13.850 1.00 78.94 75 ALA A C 1
ATOM 624 O O . ALA A 1 75 ? 14.844 2.899 -15.013 1.00 78.94 75 ALA A O 1
ATOM 625 N N . GLY A 1 76 ? 13.410 3.672 -13.466 1.00 78.88 76 GLY A N 1
ATOM 626 C CA . GLY A 1 76 ? 12.656 4.535 -14.384 1.00 78.88 76 GLY A CA 1
ATOM 627 C C . GLY A 1 76 ? 11.657 3.805 -15.291 1.00 78.88 76 GLY A C 1
ATOM 628 O O . GLY A 1 76 ? 10.846 4.459 -15.944 1.00 78.88 76 GLY A O 1
ATOM 629 N N . ARG A 1 77 ? 11.640 2.465 -15.304 1.00 84.75 77 ARG A N 1
ATOM 630 C CA . ARG A 1 77 ? 10.608 1.696 -16.006 1.00 84.75 77 ARG A CA 1
ATOM 631 C C . ARG A 1 77 ? 9.317 1.681 -15.191 1.00 84.75 77 ARG A C 1
ATOM 633 O O . ARG A 1 77 ? 9.321 1.360 -14.001 1.00 84.75 77 ARG A O 1
ATOM 640 N N . GLU A 1 78 ? 8.204 1.972 -15.858 1.00 91.75 78 GLU A N 1
ATOM 641 C CA . GLU A 1 78 ? 6.873 1.735 -15.304 1.00 91.75 78 GLU A CA 1
ATOM 642 C C . GLU A 1 78 ? 6.529 0.243 -15.426 1.00 91.75 78 GLU A C 1
ATOM 644 O O . GLU A 1 78 ? 6.624 -0.356 -16.500 1.00 91.75 78 GLU A O 1
ATOM 649 N N . VAL A 1 79 ? 6.140 -0.368 -14.311 1.00 92.25 79 VAL A N 1
ATOM 650 C CA . VAL A 1 79 ? 5.721 -1.770 -14.236 1.00 92.25 79 VAL A CA 1
ATOM 651 C C . VAL A 1 79 ? 4.301 -1.821 -13.696 1.00 92.25 79 VAL A C 1
ATOM 653 O O . VAL A 1 79 ? 3.912 -1.004 -12.869 1.00 92.25 79 VAL A O 1
ATOM 656 N N . THR A 1 80 ? 3.504 -2.772 -14.174 1.00 94.12 80 THR A N 1
ATOM 657 C CA . THR A 1 80 ? 2.148 -3.007 -13.671 1.00 94.12 80 THR A CA 1
ATOM 658 C C . THR A 1 80 ? 2.151 -4.251 -12.793 1.00 94.12 80 THR A C 1
ATOM 660 O O . THR A 1 80 ? 2.615 -5.302 -13.227 1.00 94.12 80 THR A O 1
ATOM 663 N N . VAL A 1 81 ? 1.654 -4.132 -11.562 1.00 92.81 81 VAL A N 1
ATOM 664 C CA . VAL A 1 81 ? 1.687 -5.202 -10.557 1.00 92.81 81 VAL A CA 1
ATOM 665 C C . VAL A 1 81 ? 0.348 -5.353 -9.828 1.00 92.81 81 VAL A C 1
ATOM 667 O O . VAL A 1 81 ? -0.345 -4.355 -9.593 1.00 92.81 81 VAL A O 1
ATOM 670 N N . PRO A 1 82 ? -0.041 -6.584 -9.447 1.00 92.31 82 PRO A N 1
ATOM 671 C CA . PRO A 1 82 ? -1.245 -6.810 -8.657 1.00 92.31 82 PRO A CA 1
ATOM 672 C C . PRO A 1 82 ? -1.065 -6.269 -7.236 1.00 92.31 82 PRO A C 1
ATOM 674 O O . PRO A 1 82 ? 0.042 -6.256 -6.698 1.00 92.31 82 PRO A O 1
ATOM 677 N N . GLY A 1 83 ? -2.159 -5.882 -6.578 1.00 88.38 83 GLY A N 1
ATOM 678 C CA . GLY A 1 83 ? -2.109 -5.353 -5.210 1.00 88.38 83 GLY A CA 1
ATOM 679 C C . GLY A 1 83 ? -1.504 -6.300 -4.171 1.00 88.38 83 GLY A C 1
ATOM 680 O O . GLY A 1 83 ? -0.959 -5.837 -3.175 1.00 88.38 83 GLY A O 1
ATOM 681 N N . THR A 1 84 ? -1.532 -7.611 -4.413 1.00 87.62 84 THR A N 1
ATOM 682 C CA . THR A 1 84 ? -0.873 -8.623 -3.569 1.00 87.62 84 THR A CA 1
ATOM 683 C C . THR A 1 84 ? 0.656 -8.549 -3.617 1.00 87.62 84 THR A C 1
ATOM 685 O O . THR A 1 84 ? 1.316 -9.000 -2.682 1.00 87.62 84 THR A O 1
ATOM 688 N N . ALA A 1 85 ? 1.223 -7.957 -4.671 1.00 90.94 85 ALA A N 1
ATOM 689 C CA . ALA A 1 85 ? 2.657 -7.759 -4.858 1.00 90.94 85 ALA A CA 1
ATOM 690 C C . ALA A 1 85 ? 3.127 -6.353 -4.449 1.00 90.94 85 ALA A C 1
ATOM 692 O O . ALA A 1 85 ? 4.278 -6.006 -4.701 1.00 90.94 85 ALA A O 1
ATOM 693 N N . VAL A 1 86 ? 2.264 -5.545 -3.820 1.00 91.75 86 VAL A N 1
ATOM 694 C CA . VAL A 1 86 ? 2.582 -4.179 -3.386 1.00 91.75 86 VAL A CA 1
ATOM 695 C C . VAL A 1 86 ? 2.366 -4.041 -1.885 1.00 91.75 86 VAL A C 1
ATOM 697 O O . VAL A 1 86 ? 1.332 -4.433 -1.343 1.00 91.75 86 VAL A O 1
ATOM 700 N N . ARG A 1 87 ? 3.324 -3.425 -1.193 1.00 90.50 87 ARG A N 1
ATOM 701 C CA . ARG A 1 87 ? 3.171 -3.019 0.209 1.00 90.50 87 ARG A CA 1
ATOM 702 C C . ARG A 1 87 ? 3.680 -1.601 0.413 1.00 90.50 87 ARG A C 1
ATOM 704 O O . ARG A 1 87 ? 4.534 -1.134 -0.326 1.00 90.50 87 ARG A O 1
ATOM 711 N N . ARG A 1 88 ? 3.146 -0.899 1.411 1.00 89.62 88 ARG A N 1
ATOM 712 C CA . ARG A 1 88 ? 3.609 0.454 1.738 1.00 89.62 88 ARG A CA 1
ATOM 713 C C . ARG A 1 88 ? 5.045 0.390 2.256 1.00 89.62 88 ARG A C 1
ATOM 715 O O . ARG A 1 88 ? 5.341 -0.456 3.097 1.00 89.62 88 ARG A O 1
ATOM 722 N N . GLN A 1 89 ? 5.895 1.279 1.756 1.00 88.94 89 GLN A N 1
ATOM 723 C CA . GLN A 1 89 ? 7.224 1.490 2.307 1.00 88.94 89 GLN A CA 1
ATOM 724 C C . GLN A 1 89 ? 7.124 2.556 3.392 1.00 88.94 89 GLN A C 1
ATOM 726 O O . GLN A 1 89 ? 6.465 3.579 3.208 1.00 88.94 89 GLN A O 1
ATOM 731 N N . PHE A 1 90 ? 7.784 2.317 4.514 1.00 84.56 90 PHE A N 1
ATOM 732 C CA . PHE A 1 90 ? 7.867 3.267 5.611 1.00 84.56 90 PHE A CA 1
ATOM 733 C C . PHE A 1 90 ? 9.330 3.692 5.729 1.00 84.56 90 PHE A C 1
ATOM 735 O O . PHE A 1 90 ? 10.169 2.829 5.981 1.00 84.56 90 PHE A O 1
ATOM 742 N N . PRO A 1 91 ? 9.662 4.970 5.481 1.00 82.19 91 PRO A N 1
ATOM 743 C CA . PRO A 1 91 ? 11.013 5.467 5.698 1.00 82.19 91 PRO A CA 1
ATOM 744 C C . PRO A 1 91 ? 11.438 5.280 7.154 1.00 82.19 91 PRO A C 1
ATOM 746 O O . PRO A 1 91 ? 10.609 5.296 8.066 1.00 82.19 91 PRO A O 1
ATOM 749 N N . GLU A 1 92 ? 12.736 5.146 7.387 1.00 84.00 92 GLU A N 1
ATOM 750 C CA . GLU A 1 92 ? 13.258 5.199 8.747 1.00 84.00 92 GLU A CA 1
ATOM 751 C C . GLU A 1 92 ? 12.907 6.531 9.412 1.00 84.00 92 GLU A C 1
ATOM 753 O O . GLU A 1 92 ? 12.773 7.568 8.760 1.00 84.00 92 GLU A O 1
ATOM 758 N N . ASN A 1 93 ? 12.731 6.481 10.727 1.00 84.88 93 ASN A N 1
ATOM 759 C CA . ASN A 1 93 ? 12.340 7.590 11.585 1.00 84.88 93 ASN A CA 1
ATOM 760 C C . ASN A 1 93 ? 10.967 8.202 11.263 1.00 84.88 93 ASN A C 1
ATOM 762 O O . ASN A 1 93 ? 10.628 9.253 11.803 1.00 84.88 93 ASN A O 1
ATOM 766 N N . CYS A 1 94 ? 10.143 7.553 10.430 1.00 83.50 94 CYS A N 1
ATOM 767 C CA . CYS A 1 94 ? 8.773 8.005 10.213 1.00 83.50 94 CYS A CA 1
ATOM 768 C C . CYS A 1 94 ? 7.851 7.588 11.367 1.00 83.50 94 CYS A C 1
ATOM 770 O O . CYS A 1 94 ? 7.953 6.486 11.920 1.00 83.50 94 CYS A O 1
ATOM 772 N N . SER A 1 95 ? 6.922 8.478 11.710 1.00 85.88 95 SER A N 1
ATOM 773 C CA . SER A 1 95 ? 5.861 8.200 12.672 1.00 85.88 95 SER A CA 1
ATOM 774 C C . SER A 1 95 ? 4.794 7.316 12.034 1.00 85.88 95 SER A C 1
ATOM 776 O O . SER A 1 95 ? 4.245 7.629 10.974 1.00 85.88 95 SER A O 1
ATOM 778 N N . VAL A 1 96 ? 4.480 6.207 12.694 1.00 84.25 96 VAL A N 1
ATOM 779 C CA . VAL A 1 96 ? 3.500 5.229 12.226 1.00 84.25 96 VAL A CA 1
ATOM 780 C C . VAL A 1 96 ? 2.517 4.860 13.327 1.00 84.25 96 VAL A C 1
ATOM 782 O O . VAL A 1 96 ? 2.840 4.861 14.513 1.00 84.25 96 VAL A O 1
ATOM 785 N N . GLN A 1 97 ? 1.310 4.480 12.924 1.00 82.69 97 GLN A N 1
ATOM 786 C CA . GLN A 1 97 ? 0.417 3.667 13.733 1.00 82.69 97 GLN A CA 1
ATOM 787 C C . GLN A 1 97 ? 0.571 2.207 13.334 1.00 82.69 97 GLN A C 1
ATOM 789 O O . GLN A 1 97 ? 0.367 1.864 12.169 1.00 82.69 97 GLN A O 1
ATOM 794 N N . PHE A 1 98 ? 0.871 1.334 14.285 1.00 79.69 98 PHE A N 1
ATOM 795 C CA . PHE A 1 98 ? 0.885 -0.107 14.076 1.00 79.69 98 PHE A CA 1
A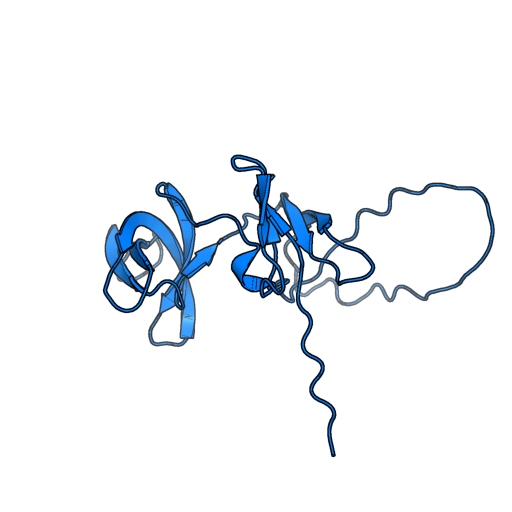TOM 796 C C . PHE A 1 98 ? -0.180 -0.780 14.931 1.00 79.69 98 PHE A C 1
ATOM 798 O O . PHE A 1 98 ? -0.548 -0.307 16.004 1.00 79.69 98 PHE A O 1
ATOM 805 N N . TYR A 1 99 ? -0.715 -1.878 14.423 1.00 78.88 99 TYR A N 1
ATOM 806 C CA . TYR A 1 99 ? -1.718 -2.647 15.130 1.00 78.88 99 TYR A CA 1
ATOM 807 C C . TYR A 1 99 ? -1.047 -3.670 16.052 1.00 78.88 99 TYR A C 1
ATOM 809 O O . TYR A 1 99 ? -0.362 -4.573 15.572 1.00 78.88 99 TYR A O 1
ATOM 817 N N . ALA A 1 100 ? -1.248 -3.525 17.361 1.00 78.81 100 ALA A N 1
ATOM 818 C CA . ALA A 1 100 ? -0.573 -4.287 18.411 1.00 78.81 100 ALA A CA 1
ATOM 819 C C . ALA A 1 100 ? -1.413 -5.455 18.970 1.00 78.81 100 ALA A C 1
ATOM 821 O O . ALA A 1 100 ? -1.080 -6.008 20.014 1.00 78.81 100 ALA A O 1
ATOM 822 N N . GLY A 1 101 ? -2.490 -5.845 18.283 1.00 73.69 101 GLY A N 1
ATOM 823 C CA . GLY A 1 101 ? -3.346 -6.972 18.672 1.00 73.69 101 GLY A CA 1
ATOM 824 C C . GLY A 1 101 ? -4.729 -6.558 19.194 1.00 73.69 101 GLY A C 1
ATOM 825 O O . GLY A 1 101 ? -4.961 -5.371 19.432 1.00 73.69 101 GLY A O 1
ATOM 826 N N . PRO A 1 102 ? -5.662 -7.523 19.331 1.00 65.00 102 PRO A N 1
ATOM 827 C CA . PRO A 1 102 ? -7.074 -7.296 19.675 1.00 65.00 102 PRO A CA 1
ATOM 828 C C . PRO A 1 102 ? -7.274 -6.481 20.951 1.00 65.00 102 PRO A C 1
ATOM 830 O O . PRO A 1 102 ? -8.017 -5.504 20.918 1.00 65.00 102 PRO A O 1
ATOM 833 N N . ASP A 1 103 ? -6.555 -6.815 22.020 1.00 76.81 103 ASP A N 1
ATOM 834 C CA . ASP A 1 103 ? -6.733 -6.179 23.333 1.00 76.81 103 ASP A CA 1
ATOM 835 C C . ASP A 1 103 ? -6.047 -4.810 23.437 1.00 76.81 103 ASP A C 1
ATOM 837 O O . ASP A 1 103 ? -6.372 -3.993 24.295 1.00 76.81 103 ASP A O 1
ATOM 841 N N . VAL A 1 104 ? -5.080 -4.550 22.552 1.00 80.19 104 VAL A N 1
ATOM 842 C CA . VAL A 1 104 ? -4.212 -3.365 22.607 1.00 80.19 104 VAL A CA 1
ATOM 843 C C . VAL A 1 104 ? -4.618 -2.312 21.573 1.00 80.19 104 VAL A C 1
ATOM 845 O O . VAL A 1 104 ? -4.480 -1.112 21.815 1.00 80.19 104 VAL A O 1
ATOM 848 N N . GLY A 1 105 ? -5.118 -2.744 20.416 1.00 78.06 105 GLY A N 1
ATOM 849 C CA . GLY A 1 105 ? -5.542 -1.872 19.329 1.00 78.06 105 GLY A CA 1
ATOM 850 C C . GLY A 1 105 ? -4.383 -1.257 18.539 1.00 78.06 105 GLY A C 1
ATOM 851 O O . GLY A 1 105 ? -3.332 -1.868 18.337 1.00 78.06 105 GLY A O 1
ATOM 852 N N . TRP A 1 106 ? -4.598 -0.040 18.034 1.00 79.12 106 TRP A N 1
ATOM 853 C CA . TRP A 1 106 ? -3.579 0.727 17.314 1.00 79.12 106 TRP A CA 1
ATOM 854 C C . TRP A 1 106 ? -2.681 1.479 18.299 1.00 79.12 106 TRP A C 1
ATOM 856 O O . TRP A 1 106 ? -3.162 2.129 19.224 1.00 79.12 106 TRP A O 1
ATOM 866 N N . LYS A 1 107 ? -1.370 1.419 18.077 1.00 85.25 107 LYS A N 1
ATOM 867 C CA . LYS A 1 107 ? -0.350 2.128 18.851 1.00 85.25 107 LYS A CA 1
ATOM 868 C C . LYS A 1 107 ? 0.476 3.017 17.941 1.00 85.25 107 LYS A C 1
ATOM 870 O O . LYS A 1 107 ? 0.672 2.700 16.772 1.00 85.25 107 LYS A O 1
ATOM 875 N N . HIS A 1 108 ? 0.942 4.132 18.488 1.00 86.44 108 HIS A N 1
ATOM 876 C CA . HIS A 1 108 ? 1.858 5.043 17.812 1.00 86.44 108 HIS A CA 1
ATOM 877 C C . HIS A 1 108 ? 3.297 4.592 18.061 1.00 86.44 108 HIS A C 1
ATOM 879 O O . HIS A 1 108 ? 3.627 4.148 19.159 1.00 86.44 108 HIS A O 1
ATOM 885 N N . GLY A 1 109 ? 4.151 4.729 17.056 1.00 87.00 109 GLY A N 1
ATOM 886 C CA . GLY A 1 109 ? 5.575 4.449 17.164 1.00 87.00 109 GLY A CA 1
ATOM 887 C C . GLY A 1 109 ? 6.367 5.185 16.095 1.00 87.00 109 GLY A C 1
ATOM 888 O O . GLY A 1 109 ? 5.799 5.768 15.171 1.00 87.00 109 GLY A O 1
ATOM 889 N N . VAL A 1 110 ? 7.687 5.146 16.225 1.00 86.44 110 VAL A N 1
ATOM 890 C CA . VAL A 1 110 ? 8.623 5.647 15.218 1.00 86.44 110 VAL A CA 1
ATOM 891 C C . VAL A 1 110 ? 9.370 4.447 14.660 1.00 86.44 110 VAL A C 1
ATOM 893 O O . VAL A 1 110 ? 9.898 3.640 15.427 1.00 86.44 110 VAL A O 1
ATOM 896 N N . LEU A 1 111 ? 9.396 4.304 13.336 1.00 82.81 111 LEU A N 1
ATOM 897 C CA . LEU A 1 111 ? 10.132 3.214 12.707 1.00 82.81 111 LEU A CA 1
ATOM 898 C C . LEU A 1 111 ? 11.637 3.445 12.889 1.00 82.81 111 LEU A C 1
ATOM 900 O O . LEU A 1 111 ? 12.143 4.485 12.486 1.00 82.81 111 LEU A O 1
ATOM 904 N N . ARG A 1 112 ? 12.365 2.485 13.456 1.00 82.25 112 ARG A N 1
ATOM 905 C CA . ARG A 1 112 ? 13.833 2.525 13.547 1.00 82.25 112 ARG A CA 1
ATOM 906 C C . ARG A 1 112 ? 14.419 1.371 12.755 1.00 82.25 112 ARG A C 1
ATOM 908 O O . ARG A 1 112 ? 13.850 0.284 12.801 1.00 82.25 112 ARG A O 1
ATOM 915 N N . SER A 1 113 ? 15.523 1.601 12.040 1.00 69.12 113 SER A N 1
ATOM 916 C CA . SER A 1 113 ? 16.284 0.515 11.411 1.00 69.12 113 SER A CA 1
ATOM 917 C C . SER A 1 113 ? 16.723 -0.473 12.485 1.00 69.12 113 SER A C 1
ATOM 919 O O . SER A 1 113 ? 17.311 -0.050 13.477 1.00 69.12 113 SER A O 1
ATOM 921 N N . ALA A 1 114 ? 16.453 -1.767 12.313 1.00 60.59 114 ALA A N 1
ATOM 922 C CA . ALA A 1 114 ? 17.147 -2.766 13.111 1.00 60.59 114 ALA A CA 1
ATOM 923 C C . ALA A 1 114 ? 18.554 -2.875 12.530 1.00 60.59 114 ALA A C 1
ATOM 925 O O . ALA A 1 114 ? 18.804 -3.662 11.617 1.00 60.59 114 ALA A O 1
ATOM 926 N N . SER A 1 115 ? 19.475 -2.061 13.035 1.00 51.62 115 SER A N 1
ATOM 927 C CA . SER A 1 115 ? 20.884 -2.395 12.928 1.00 51.62 115 SER A CA 1
ATOM 928 C C . SER A 1 115 ? 21.067 -3.777 13.560 1.00 51.62 115 SER A C 1
ATOM 930 O O . SER A 1 115 ? 20.616 -4.023 14.677 1.00 51.62 115 SER A O 1
ATOM 932 N N . LEU A 1 116 ? 21.716 -4.696 12.838 1.00 52.47 116 LEU A N 1
ATOM 933 C CA . LEU A 1 116 ? 22.038 -6.066 13.281 1.00 52.47 116 LEU A CA 1
ATOM 934 C C . LEU A 1 116 ? 22.789 -6.133 14.635 1.00 52.47 116 LEU A C 1
ATOM 936 O O . LEU A 1 116 ? 23.009 -7.222 15.158 1.00 52.47 116 LEU A O 1
ATOM 940 N N . SER A 1 117 ? 23.163 -4.987 15.205 1.00 48.28 117 SER A N 1
ATOM 941 C CA . SER A 1 117 ? 23.801 -4.806 16.507 1.00 48.28 117 SER A CA 1
ATOM 942 C C . SER A 1 117 ? 22.858 -4.805 17.718 1.00 48.28 117 SER A C 1
ATOM 944 O O . SER A 1 117 ? 23.349 -4.948 18.832 1.00 48.28 117 SER A O 1
ATOM 946 N N . ASP A 1 118 ? 21.535 -4.682 17.557 1.00 47.62 118 ASP A N 1
ATOM 947 C CA . ASP A 1 118 ? 20.631 -4.434 18.703 1.00 47.62 118 ASP A CA 1
ATOM 948 C C . ASP A 1 118 ? 20.128 -5.714 19.409 1.00 47.62 118 ASP A C 1
ATOM 950 O O . ASP A 1 118 ? 19.184 -5.682 20.197 1.00 47.62 118 ASP A O 1
ATOM 954 N N . ASN A 1 119 ? 20.785 -6.858 19.191 1.00 45.00 119 ASN A N 1
ATOM 955 C CA . ASN A 1 119 ? 20.450 -8.137 19.837 1.00 45.00 119 ASN A CA 1
ATOM 956 C C . ASN A 1 119 ? 20.939 -8.274 21.297 1.00 45.00 119 ASN A C 1
ATOM 958 O O . ASN A 1 119 ? 20.953 -9.382 21.830 1.00 45.00 119 ASN A O 1
ATOM 962 N N . ILE A 1 120 ? 21.314 -7.186 21.979 1.00 47.44 120 ILE A N 1
ATOM 963 C CA . ILE A 1 120 ? 21.685 -7.227 23.405 1.00 47.44 120 ILE A CA 1
ATOM 964 C C . ILE A 1 120 ? 20.986 -6.099 24.170 1.00 47.44 120 ILE A C 1
ATOM 966 O O . ILE A 1 120 ? 21.600 -5.123 24.583 1.00 47.44 120 ILE A O 1
ATOM 970 N N . ALA A 1 121 ? 19.681 -6.245 24.380 1.00 43.31 121 ALA A N 1
ATOM 971 C CA . ALA A 1 121 ? 18.994 -5.638 25.519 1.00 43.31 121 ALA A CA 1
ATOM 972 C C . ALA A 1 121 ? 17.718 -6.431 25.824 1.00 43.31 121 ALA A C 1
ATOM 974 O O . ALA A 1 121 ? 16.596 -6.035 25.510 1.00 43.31 121 ALA A O 1
ATOM 975 N N . SER A 1 122 ? 17.926 -7.595 26.433 1.00 44.50 122 SER A N 1
ATOM 976 C CA . SER A 1 122 ? 16.917 -8.383 27.129 1.00 44.50 122 SER A CA 1
ATOM 977 C C . SER A 1 122 ? 16.121 -7.487 28.082 1.00 44.50 122 SER A C 1
ATOM 979 O O . SER A 1 122 ? 16.635 -7.054 29.112 1.00 44.50 122 SER A O 1
ATOM 981 N N . SER A 1 123 ? 14.858 -7.211 27.766 1.00 41.75 123 SER A N 1
ATOM 982 C CA . SER A 1 123 ? 13.923 -6.602 28.714 1.00 41.75 123 SER A CA 1
ATOM 983 C C . SER A 1 123 ? 13.413 -7.704 29.642 1.00 41.75 123 SER A C 1
ATOM 985 O O . SER A 1 123 ? 12.408 -8.363 29.383 1.00 41.75 123 SER A O 1
ATOM 987 N N . SER A 1 124 ? 14.152 -7.936 30.728 1.00 41.25 124 SER A N 1
ATOM 988 C CA . SER A 1 124 ? 13.670 -8.684 31.885 1.00 41.25 124 SER A CA 1
ATOM 989 C C . SER A 1 124 ? 12.436 -7.977 32.442 1.00 41.25 124 SER A C 1
ATOM 991 O O . SER A 1 124 ? 12.525 -6.870 32.973 1.00 41.25 124 SER A O 1
ATOM 993 N N . THR A 1 125 ? 11.274 -8.602 32.289 1.00 37.72 125 THR A N 1
ATOM 994 C CA . THR A 1 125 ? 10.013 -8.114 32.838 1.00 37.72 125 THR A CA 1
ATOM 995 C C . THR A 1 125 ? 9.992 -8.402 34.338 1.00 37.72 125 THR A C 1
ATOM 997 O O . THR A 1 125 ? 9.774 -9.540 34.748 1.00 37.72 125 THR A O 1
ATOM 1000 N N . SER A 1 126 ? 10.217 -7.384 35.167 1.00 35.69 126 SER A N 1
ATOM 1001 C CA . SER A 1 126 ? 9.777 -7.398 36.561 1.00 35.69 126 SER A CA 1
ATOM 1002 C C . SER A 1 126 ? 8.614 -6.418 36.728 1.00 35.69 126 SER A C 1
ATOM 1004 O O . SER A 1 126 ? 8.662 -5.253 36.343 1.00 35.69 126 SER A O 1
ATOM 1006 N N . VAL A 1 127 ? 7.523 -6.942 37.272 1.00 35.34 127 VAL A N 1
ATOM 1007 C CA . VAL A 1 127 ? 6.329 -6.240 37.763 1.00 35.34 127 VAL A CA 1
ATOM 1008 C C . VAL A 1 127 ? 6.288 -6.544 39.274 1.00 35.34 127 VAL A C 1
ATOM 1010 O O . VAL A 1 127 ? 6.721 -7.650 39.610 1.00 35.34 127 VAL A O 1
ATOM 1013 N N . PRO A 1 128 ? 5.765 -5.705 40.207 1.00 46.75 128 PRO A N 1
ATOM 1014 C CA . PRO A 1 128 ? 5.061 -4.410 40.080 1.00 46.75 128 PRO A CA 1
ATOM 1015 C C . PRO A 1 128 ? 5.547 -3.288 41.044 1.00 46.75 128 PRO A C 1
ATOM 1017 O O . PRO A 1 128 ? 6.150 -3.555 42.078 1.00 46.75 128 PRO A O 1
ATOM 1020 N N . SER A 1 129 ? 5.129 -2.032 40.812 1.00 29.44 129 SER A N 1
ATOM 1021 C CA . SER A 1 129 ? 4.313 -1.239 41.769 1.00 29.44 129 SER A CA 1
ATOM 1022 C C . SER A 1 129 ? 4.093 0.213 41.321 1.00 29.44 129 SER A C 1
ATOM 1024 O O . SER A 1 129 ? 4.814 0.756 40.494 1.00 29.44 129 SER A O 1
ATOM 1026 N N . ARG A 1 130 ? 3.002 0.782 41.842 1.00 42.12 130 ARG A N 1
ATOM 1027 C CA . ARG A 1 130 ? 2.288 2.001 41.434 1.00 42.12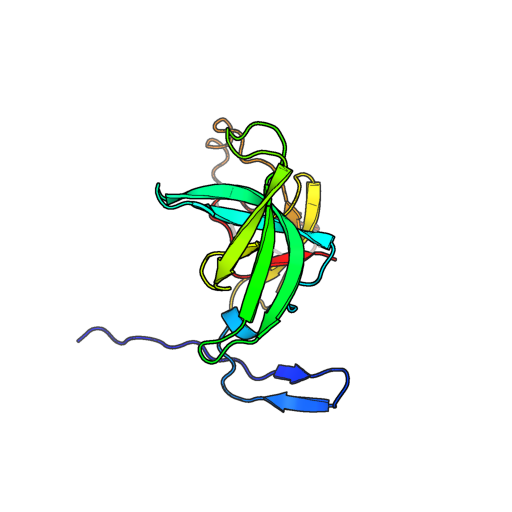 130 ARG A CA 1
ATOM 1028 C C . ARG A 1 130 ? 3.132 3.282 41.330 1.00 42.12 130 ARG A C 1
ATOM 1030 O O . ARG A 1 130 ? 4.078 3.489 42.073 1.00 42.12 130 ARG A O 1
ATOM 1037 N N . HIS A 1 131 ? 2.606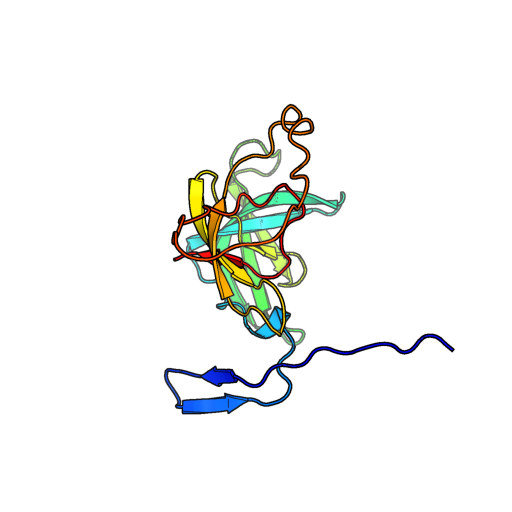 4.185 40.495 1.00 35.66 131 HIS A N 1
ATOM 1038 C CA . HIS A 1 131 ? 3.002 5.580 40.267 1.00 35.66 131 HIS A CA 1
ATOM 1039 C C . HIS A 1 131 ? 4.327 5.783 39.533 1.00 35.66 131 HIS A C 1
ATOM 1041 O O . HIS A 1 131 ? 5.355 6.046 40.140 1.00 35.66 131 HIS A O 1
ATOM 1047 N N . SER A 1 132 ? 4.261 5.753 38.200 1.00 27.78 132 SER A N 1
ATOM 1048 C CA . SER A 1 132 ? 4.983 6.661 37.293 1.00 27.78 132 SER A CA 1
ATOM 1049 C C . SER A 1 132 ? 4.581 6.331 35.858 1.00 27.78 132 SER A C 1
ATOM 1051 O O . SER A 1 132 ? 4.881 5.249 35.361 1.00 27.78 132 SER A O 1
ATOM 1053 N N . VAL A 1 133 ? 3.895 7.252 35.179 1.00 31.89 133 VAL A N 1
ATOM 1054 C CA . VAL A 1 133 ? 3.700 7.172 33.727 1.00 31.89 133 VAL A CA 1
ATOM 1055 C C . VAL A 1 133 ? 5.049 7.484 33.088 1.00 31.89 133 VAL A C 1
ATOM 1057 O O . VAL A 1 133 ? 5.401 8.643 32.891 1.00 31.89 133 VAL A O 1
ATOM 1060 N N . LYS A 1 134 ? 5.835 6.446 32.802 1.00 24.14 134 LYS A N 1
ATOM 1061 C CA . LYS A 1 134 ? 6.928 6.542 31.837 1.00 24.14 134 LYS A CA 1
ATOM 1062 C C . LYS A 1 134 ? 6.336 6.246 30.467 1.00 24.14 134 LYS A C 1
ATOM 1064 O O . LYS A 1 134 ? 5.789 5.171 30.238 1.00 24.14 134 LYS A O 1
ATOM 1069 N N . VAL A 1 135 ? 6.406 7.229 29.574 1.00 34.72 135 VAL A N 1
ATOM 1070 C CA . VAL A 1 135 ? 6.104 7.048 28.154 1.00 34.72 135 VAL A CA 1
ATOM 1071 C C . VAL A 1 135 ? 7.223 6.189 27.573 1.00 34.72 135 VAL A C 1
ATOM 1073 O O . VAL A 1 135 ? 8.259 6.694 27.149 1.00 34.72 135 VAL A O 1
ATOM 1076 N N . GLU A 1 136 ? 7.044 4.873 27.619 1.00 35.53 136 GLU A N 1
ATOM 1077 C CA . GLU A 1 136 ? 7.903 3.937 26.905 1.00 35.53 136 GLU A CA 1
ATOM 1078 C C . GLU A 1 136 ? 7.620 4.077 25.407 1.00 35.53 136 GLU A C 1
ATOM 1080 O O . GLU A 1 136 ? 6.587 3.644 24.894 1.00 35.53 136 GLU A O 1
ATOM 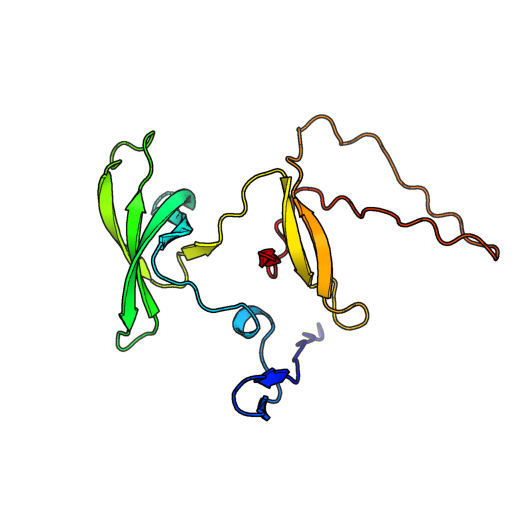1085 N N . GLN A 1 137 ? 8.543 4.727 24.695 1.00 40.44 137 GLN A N 1
ATOM 1086 C CA . GLN A 1 137 ? 8.621 4.636 23.243 1.00 40.44 137 GLN A CA 1
ATOM 1087 C C . GLN A 1 137 ? 8.920 3.177 22.894 1.00 40.44 137 GLN A C 1
ATOM 1089 O O . GLN A 1 137 ? 10.050 2.715 23.021 1.00 40.44 137 GLN A O 1
ATOM 1094 N N . THR A 1 138 ? 7.892 2.426 22.502 1.00 46.03 138 THR A N 1
ATOM 1095 C CA . THR A 1 138 ? 8.059 1.030 22.101 1.00 46.03 138 THR A CA 1
ATOM 1096 C C . THR A 1 138 ? 8.821 0.970 20.778 1.00 46.03 138 THR A C 1
ATOM 1098 O O . THR A 1 138 ? 8.288 1.307 19.719 1.00 46.03 138 THR A O 1
ATOM 1101 N N . THR A 1 139 ? 10.078 0.539 20.845 1.00 44.22 139 THR A N 1
ATOM 1102 C CA . THR A 1 139 ? 10.899 0.216 19.676 1.00 44.22 139 THR A CA 1
ATOM 1103 C C . THR A 1 139 ? 10.423 -1.112 19.095 1.00 44.22 139 THR A C 1
ATOM 1105 O O . THR A 1 139 ? 10.454 -2.138 19.770 1.00 44.22 139 THR A O 1
ATOM 1108 N N . VAL A 1 140 ? 9.966 -1.110 17.843 1.00 44.56 140 VAL A N 1
ATOM 1109 C CA . VAL A 1 140 ? 9.559 -2.335 17.141 1.00 44.56 140 VAL A CA 1
ATOM 1110 C C . VAL A 1 140 ? 10.724 -2.792 16.264 1.00 44.56 140 VAL A C 1
ATOM 1112 O O . VAL A 1 140 ? 10.977 -2.202 15.217 1.00 44.56 140 VAL A O 1
ATOM 1115 N N . GLY A 1 141 ? 11.449 -3.824 16.710 1.00 36.84 141 GLY A N 1
ATOM 1116 C CA . GLY A 1 141 ? 12.479 -4.502 15.914 1.00 36.84 141 GLY A CA 1
ATOM 1117 C C . GLY A 1 141 ? 11.890 -5.179 14.670 1.00 36.84 141 GLY A C 1
ATOM 1118 O O . GLY A 1 141 ? 10.695 -5.479 14.624 1.00 36.84 141 GLY A O 1
ATOM 1119 N N . TYR A 1 142 ? 12.715 -5.400 13.639 1.00 40.06 142 TYR A N 1
ATOM 1120 C CA . TYR A 1 142 ? 12.279 -5.879 12.320 1.00 40.06 142 TYR A CA 1
ATOM 1121 C C . TYR A 1 142 ? 11.692 -7.299 12.349 1.0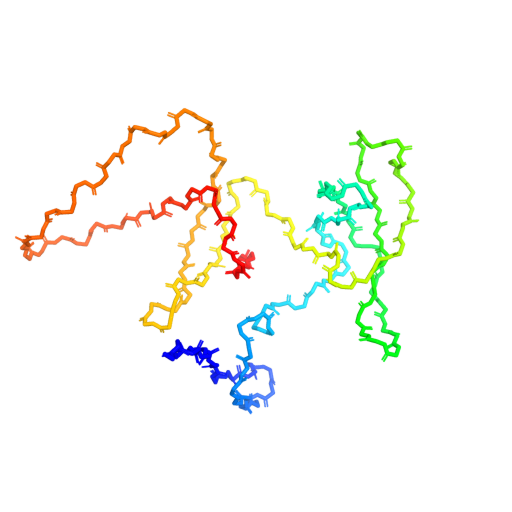0 40.06 142 TYR A C 1
ATOM 1123 O O . TYR A 1 142 ? 12.327 -8.299 12.041 1.00 40.06 142 TYR A O 1
ATOM 1131 N N . SER A 1 143 ? 10.397 -7.343 12.608 1.00 38.31 143 SER A N 1
ATOM 1132 C CA . SER A 1 143 ? 9.434 -8.255 12.015 1.00 38.31 143 SER A CA 1
ATOM 1133 C C . SER A 1 143 ? 8.302 -7.334 11.586 1.00 38.31 143 SER A C 1
ATOM 1135 O O . SER A 1 143 ? 7.499 -6.941 12.431 1.00 38.31 143 SER A O 1
ATOM 1137 N N . PHE A 1 144 ? 8.295 -6.904 10.315 1.00 44.00 144 PHE A N 1
ATOM 1138 C CA . PHE A 1 144 ? 7.325 -5.932 9.797 1.00 44.00 144 PHE A CA 1
ATOM 1139 C C . PHE A 1 144 ? 5.927 -6.268 10.326 1.00 44.00 144 PHE A C 1
ATOM 1141 O O . PHE A 1 144 ? 5.370 -7.298 9.918 1.00 44.00 144 PHE A O 1
ATOM 1148 N N . PRO A 1 145 ? 5.335 -5.447 11.218 1.00 48.22 145 PRO A N 1
ATOM 1149 C CA . PRO A 1 145 ? 3.976 -5.693 11.634 1.00 48.22 145 PRO A CA 1
ATOM 1150 C C . PRO A 1 145 ? 3.161 -5.624 10.355 1.00 48.22 145 PRO A C 1
ATOM 1152 O O . PRO A 1 145 ? 3.168 -4.616 9.643 1.00 48.22 145 PRO A O 1
ATOM 1155 N N . ARG A 1 146 ? 2.461 -6.715 10.029 1.00 52.19 146 ARG A N 1
ATOM 1156 C CA . ARG A 1 146 ? 1.607 -6.811 8.839 1.00 52.19 146 ARG A CA 1
ATOM 1157 C C . ARG A 1 146 ? 0.513 -5.726 8.834 1.00 52.19 146 ARG A C 1
ATOM 1159 O O . ARG A 1 146 ? -0.368 -5.775 7.994 1.00 52.19 146 ARG A O 1
ATOM 1166 N N . LEU A 1 147 ? 0.486 -4.758 9.745 1.00 54.97 147 LEU A N 1
ATOM 1167 C CA . LEU A 1 147 ? -0.547 -3.747 9.903 1.00 54.97 147 LEU A CA 1
ATOM 1168 C C . LEU A 1 147 ? 0.068 -2.447 10.450 1.00 54.97 147 LEU A C 1
ATOM 1170 O O . LEU A 1 147 ? -0.038 -2.172 11.639 1.00 54.97 147 LEU A O 1
ATOM 1174 N N . ALA A 1 148 ? 0.694 -1.646 9.583 1.00 57.12 148 ALA A N 1
ATOM 1175 C CA . ALA A 1 148 ? 1.165 -0.291 9.900 1.00 57.12 148 ALA A CA 1
ATOM 1176 C C . ALA A 1 148 ? 0.549 0.766 8.958 1.00 57.12 148 ALA A C 1
ATOM 1178 O O . ALA A 1 148 ? 0.150 0.449 7.830 1.00 57.12 148 ALA A O 1
ATOM 1179 N N . ARG A 1 149 ? 0.445 2.023 9.409 1.00 64.31 149 ARG A N 1
ATOM 1180 C CA . ARG A 1 149 ? -0.021 3.198 8.646 1.00 64.31 149 ARG A CA 1
ATOM 1181 C C . ARG A 1 149 ? 0.814 4.428 9.009 1.00 64.31 149 ARG A C 1
ATOM 1183 O O . ARG A 1 149 ? 1.203 4.552 10.158 1.00 64.31 149 ARG A O 1
ATOM 1190 N N . LEU A 1 150 ? 1.066 5.316 8.046 1.00 57.44 150 LEU A N 1
ATOM 1191 C CA . LEU A 1 150 ? 1.697 6.618 8.300 1.00 57.44 150 LEU A CA 1
ATOM 1192 C C . LEU A 1 150 ? 0.686 7.548 8.974 1.00 57.44 150 LEU A C 1
ATOM 1194 O O . LEU A 1 150 ? -0.507 7.464 8.655 1.00 57.44 150 LEU A O 1
ATOM 1198 N N . LEU A 1 151 ? 1.193 8.381 9.879 1.00 48.97 151 LEU A N 1
ATOM 1199 C CA . LEU A 1 151 ? 0.479 9.503 10.486 1.00 48.97 151 LEU A CA 1
ATOM 1200 C C . LEU A 1 151 ? 0.611 10.761 9.631 1.00 48.97 151 LEU A C 1
ATOM 1202 O O . LEU A 1 151 ? 1.706 10.954 9.058 1.00 48.97 151 LEU A O 1
#

Organism: Noctiluca scintillans (NCBI:txid2966)

pLDDT: mean 71.29, std 19.47, range [24.14, 97.25]

Foldseek 3Di:
DDDDDADFDWDQDVVPRDIDTRHHLLNVADDDDAQFWKWFQDPVRDTFIWGFHDWDADPVGIKTFIATDPPDPRHRDTDIGDPVRIDGDDDAQFWKWAQPDDVPGTDIAGAHAPDVPPPPDPPPDDDDDDDDPDPPRDHDYPPPRSGMDGD

Secondary structure (DSSP, 8-state):
--------EEEEETTTTEEEEEE-HHHHS----TT-EEEEE-TTS-EEEEEEEEEEE-SSSEEEEEEEPBTBTTTT-EEEEEGGGEEE---TT-EEEEE--TTT-EEEEE-----TT------------------------SS--S-EEE-

Radius of gyration: 18.92 Å; chains: 1; bounding box: 45×41×58 Å

Sequence (151 aa):
KQRVMRIVYNVVLGRTHQHRLDVEPHLLRRPLAMGELVEVRSHVDCWRSAVITRVRWDRVGRVFSVMLKVGDRHAGREVTVPGTAVRRQFPENCSVQFYAGPDVGWKHGVLRSASLSDNIASSSTSVPSRHSVKVEQTTVGYSFPRLARLL